Protein AF-A0A9D2GIG3-F1 (afdb_monomer_lite)

Organism: NCBI:txid2838634

Foldseek 3Di:
DPPDPVVVVVCVVVVNDDPPVVVLLVVLVVVQFDSCCSVVVDVDGDGHDDD

Structure (mmCIF, N/CA/C/O backbone):
data_AF-A0A9D2GIG3-F1
#
_entry.id   AF-A0A9D2GIG3-F1
#
loop_
_atom_site.group_PDB
_atom_site.id
_atom_site.type_symbol
_atom_site.label_atom_id
_atom_site.label_alt_id
_atom_site.label_comp_id
_atom_site.label_asym_id
_atom_site.label_entity_id
_atom_site.label_seq_id
_atom_site.pdbx_PDB_ins_code
_atom_site.Cartn_x
_atom_site.Cartn_y
_atom_site.Cartn_z
_atom_site.occupancy
_atom_site.B_iso_or_equiv
_atom_site.auth_seq_id
_atom_site.auth_comp_id
_atom_site.auth_asym_id
_atom_site.auth_atom_id
_atom_site.pdbx_PDB_model_num
ATOM 1 N N . MET A 1 1 ? 23.076 -10.092 -6.594 1.00 46.78 1 MET A N 1
ATOM 2 C CA . MET A 1 1 ? 23.014 -9.157 -7.736 1.00 46.78 1 MET A CA 1
ATOM 3 C C . MET A 1 1 ? 21.681 -9.400 -8.421 1.00 46.78 1 MET A C 1
ATOM 5 O O . MET A 1 1 ? 21.460 -10.508 -8.894 1.00 46.78 1 MET A O 1
ATOM 9 N N . LEU A 1 2 ? 20.736 -8.464 -8.299 1.00 50.47 2 LEU A N 1
ATOM 10 C CA . LEU A 1 2 ? 19.371 -8.637 -8.803 1.00 50.47 2 LEU A CA 1
ATOM 11 C C . LEU A 1 2 ? 19.429 -8.791 -10.328 1.00 50.47 2 LEU A C 1
ATOM 13 O O . LEU A 1 2 ? 19.860 -7.885 -11.029 1.00 50.47 2 LEU A O 1
ATOM 17 N N . HIS A 1 3 ? 19.045 -9.970 -10.815 1.00 52.09 3 HIS A N 1
ATOM 18 C CA . HIS A 1 3 ? 19.081 -10.409 -12.217 1.00 52.09 3 HIS A CA 1
ATOM 19 C C . HIS A 1 3 ? 17.994 -9.722 -13.072 1.00 52.09 3 HIS A C 1
ATOM 21 O O . HIS A 1 3 ? 17.339 -10.343 -13.901 1.00 52.09 3 HIS A O 1
ATOM 27 N N . VAL A 1 4 ? 17.753 -8.434 -12.848 1.00 57.31 4 VAL A N 1
ATOM 28 C CA . VAL A 1 4 ? 16.829 -7.619 -13.635 1.00 57.31 4 VAL A CA 1
ATOM 29 C C . VAL A 1 4 ? 17.678 -6.731 -14.525 1.00 57.31 4 VAL A C 1
ATOM 31 O O . VAL A 1 4 ? 18.380 -5.842 -14.049 1.00 57.31 4 VAL A O 1
ATOM 34 N N . GLY A 1 5 ? 17.684 -7.038 -15.824 1.00 64.31 5 GLY A N 1
ATOM 35 C CA . GLY A 1 5 ? 18.432 -6.268 -16.813 1.00 64.31 5 GLY A CA 1
ATOM 36 C C . GLY A 1 5 ? 18.053 -4.789 -16.746 1.00 64.31 5 GLY A C 1
ATOM 37 O O . GLY A 1 5 ? 16.919 -4.453 -16.414 1.00 64.31 5 GLY A O 1
ATOM 38 N N . GLN A 1 6 ? 18.989 -3.897 -17.080 1.00 59.03 6 GLN A N 1
ATOM 39 C CA . GLN A 1 6 ? 18.807 -2.444 -16.935 1.00 59.03 6 GLN A CA 1
ATOM 40 C C . GLN A 1 6 ? 17.515 -1.894 -17.565 1.00 59.03 6 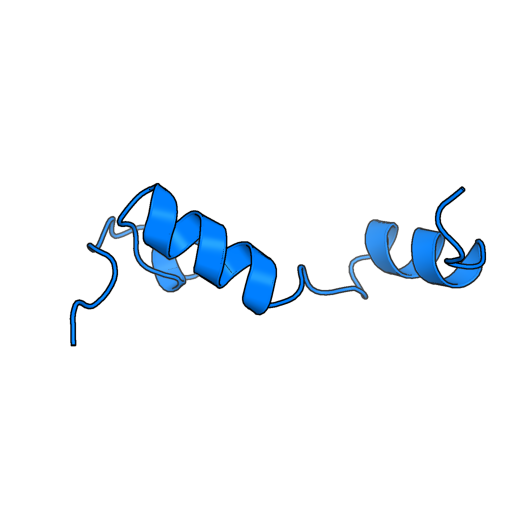GLN A C 1
ATOM 42 O O . GLN A 1 6 ? 16.972 -0.911 -17.079 1.00 59.03 6 GLN A O 1
ATOM 47 N N . ARG A 1 7 ? 16.966 -2.571 -18.582 1.00 58.66 7 ARG A N 1
ATOM 48 C CA . ARG A 1 7 ? 15.664 -2.234 -19.175 1.00 58.66 7 ARG A CA 1
ATOM 49 C C . ARG A 1 7 ? 14.505 -2.364 -18.188 1.00 58.66 7 A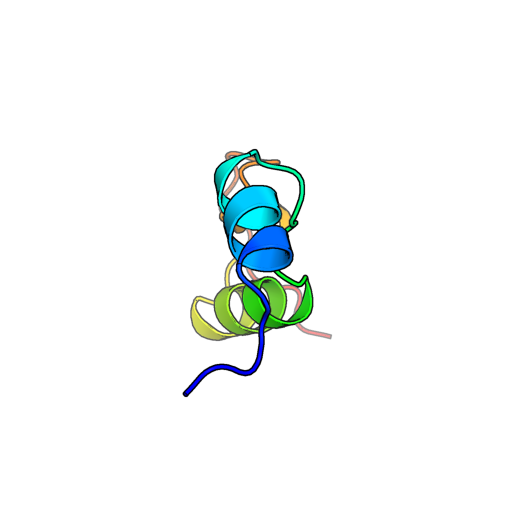RG A C 1
ATOM 51 O O . ARG A 1 7 ? 13.646 -1.497 -18.176 1.00 58.66 7 ARG A O 1
ATOM 58 N N . THR A 1 8 ? 14.492 -3.402 -17.352 1.00 56.50 8 THR A N 1
ATOM 59 C CA . THR A 1 8 ? 13.466 -3.5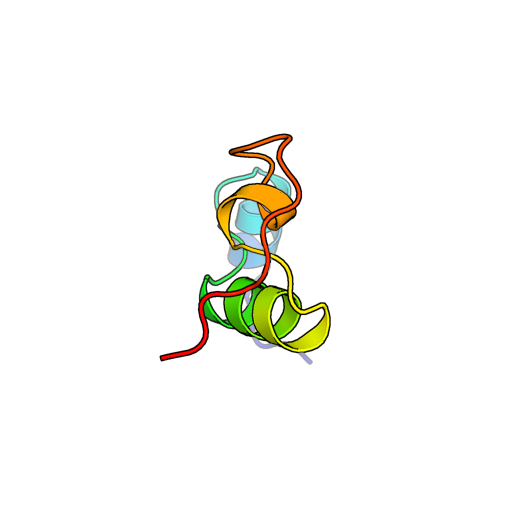80 -16.317 1.00 56.50 8 THR A CA 1
ATOM 60 C C . THR A 1 8 ? 13.560 -2.460 -15.284 1.00 56.50 8 THR A C 1
ATOM 62 O O . THR A 1 8 ? 12.534 -1.921 -14.892 1.00 56.50 8 THR A O 1
ATOM 65 N N . TYR A 1 9 ? 14.782 -2.060 -14.906 1.00 54.25 9 TYR A N 1
ATOM 66 C CA . TYR A 1 9 ? 15.037 -0.946 -13.986 1.00 54.25 9 TYR A CA 1
ATOM 67 C C . TYR A 1 9 ? 14.512 0.394 -14.529 1.00 54.25 9 TYR A C 1
ATOM 69 O O . TYR A 1 9 ? 13.758 1.078 -13.841 1.00 54.25 9 TYR A O 1
ATOM 77 N N . SER A 1 10 ? 14.803 0.715 -15.795 1.00 55.88 10 SER A N 1
ATOM 78 C CA . SER A 1 10 ? 14.251 1.904 -16.460 1.00 55.88 10 SER A CA 1
ATOM 79 C C . SER A 1 10 ? 12.721 1.873 -16.585 1.00 55.88 10 SER A C 1
ATOM 81 O O . SER A 1 10 ? 12.089 2.922 -16.526 1.00 55.88 10 SER A O 1
ATOM 83 N N . ASP A 1 11 ? 12.106 0.693 -16.708 1.00 59.34 11 ASP A N 1
ATOM 84 C CA . ASP A 1 11 ? 10.645 0.532 -16.733 1.00 59.34 11 ASP A CA 1
ATOM 85 C C . ASP A 1 11 ? 10.007 0.782 -15.343 1.00 59.34 11 ASP A C 1
ATOM 87 O O . ASP A 1 11 ? 8.902 1.327 -15.266 1.00 59.34 11 ASP A O 1
ATOM 91 N N . TYR A 1 12 ? 10.709 0.471 -14.238 1.00 54.09 12 TYR A N 1
ATOM 92 C CA . TYR A 1 12 ? 10.280 0.851 -12.878 1.00 54.09 12 TYR A CA 1
ATOM 93 C C . TYR A 1 12 ? 10.304 2.376 -12.687 1.00 54.09 12 TYR A C 1
ATOM 95 O O . TYR A 1 12 ? 9.304 2.943 -12.251 1.00 54.09 12 TYR A O 1
ATOM 103 N N . GLU A 1 13 ? 11.404 3.048 -13.044 1.00 56.94 13 GLU A N 1
ATOM 104 C CA . GLU A 1 13 ? 11.541 4.508 -12.873 1.00 56.94 13 GLU A CA 1
ATOM 105 C C . GLU A 1 13 ? 10.674 5.316 -13.849 1.00 56.94 13 GLU A C 1
ATOM 107 O O . GLU A 1 13 ? 10.199 6.398 -13.512 1.00 56.94 13 GLU A O 1
ATOM 112 N N . SER A 1 14 ? 10.398 4.773 -15.038 1.00 55.59 14 SER A N 1
ATOM 113 C CA . SER A 1 14 ? 9.495 5.382 -16.020 1.00 55.59 14 SER A CA 1
ATOM 114 C C . SER A 1 14 ? 8.002 5.199 -15.681 1.00 55.59 14 SER A C 1
ATOM 116 O O . SER A 1 14 ? 7.153 5.615 -16.472 1.00 55.59 14 SER A O 1
ATOM 118 N N . GLY A 1 15 ? 7.658 4.572 -14.545 1.00 53.25 15 GLY A N 1
ATOM 119 C CA . GLY A 1 15 ? 6.272 4.369 -14.100 1.00 53.25 15 GLY A CA 1
ATOM 120 C C . GLY A 1 15 ? 5.523 3.229 -14.801 1.00 53.25 15 GLY A C 1
ATOM 121 O O . GLY A 1 15 ? 4.307 3.108 -14.648 1.00 53.25 15 GLY A O 1
ATOM 122 N N . LYS A 1 16 ? 6.216 2.378 -15.567 1.00 49.06 16 LYS A N 1
ATOM 123 C CA . LYS A 1 16 ? 5.608 1.204 -16.211 1.00 49.06 16 LYS A CA 1
ATOM 124 C C . LYS A 1 16 ? 5.540 0.000 -15.286 1.00 49.06 16 LYS A C 1
ATOM 126 O O . LYS A 1 16 ? 4.586 -0.778 -15.376 1.00 49.06 16 LYS A O 1
ATOM 131 N N . THR A 1 17 ? 6.497 -0.149 -14.373 1.00 49.12 17 THR A N 1
ATOM 132 C CA . THR A 1 17 ? 6.456 -1.277 -13.453 1.00 49.12 17 THR A CA 1
ATOM 133 C C . THR A 1 17 ? 5.674 -0.939 -12.197 1.00 49.12 17 THR A C 1
ATOM 135 O O . THR A 1 17 ? 6.159 -0.315 -11.255 1.00 49.12 17 THR A O 1
ATOM 138 N N . ARG A 1 18 ? 4.433 -1.417 -12.187 1.00 58.75 18 ARG A N 1
ATOM 139 C CA . ARG A 1 18 ? 3.579 -1.487 -11.003 1.00 58.75 18 ARG A CA 1
ATOM 140 C C . ARG A 1 18 ? 4.357 -2.143 -9.860 1.00 58.75 18 ARG A C 1
ATOM 142 O O . ARG A 1 18 ? 4.963 -3.197 -10.064 1.00 58.75 18 ARG A O 1
ATOM 149 N N . ILE A 1 19 ? 4.310 -1.559 -8.658 1.00 64.81 19 ILE A N 1
ATOM 150 C CA . ILE A 1 19 ? 4.712 -2.281 -7.444 1.00 64.81 19 ILE A CA 1
ATOM 151 C C . ILE A 1 19 ? 3.952 -3.614 -7.482 1.00 64.81 19 ILE A C 1
ATOM 153 O O . ILE A 1 19 ? 2.728 -3.584 -7.654 1.00 64.81 19 ILE A O 1
ATOM 157 N N . PRO A 1 20 ? 4.635 -4.773 -7.410 1.00 75.19 20 PRO A N 1
ATOM 158 C CA . PRO A 1 20 ? 3.947 -6.050 -7.495 1.00 75.19 20 PRO A CA 1
ATOM 159 C C . PRO A 1 20 ? 2.877 -6.084 -6.409 1.00 75.19 20 PRO A C 1
ATOM 161 O O . PRO A 1 20 ? 3.155 -5.760 -5.250 1.00 75.19 20 PRO A O 1
ATOM 164 N N . VAL A 1 21 ? 1.650 -6.434 -6.803 1.00 76.25 21 VAL A N 1
ATOM 165 C CA . VAL A 1 21 ? 0.482 -6.420 -5.912 1.00 76.25 21 VAL A CA 1
ATOM 166 C C . VAL A 1 21 ? 0.766 -7.251 -4.661 1.00 76.25 21 VAL A C 1
ATOM 168 O O . VAL A 1 21 ? 0.387 -6.835 -3.577 1.00 76.25 21 VAL A O 1
ATOM 171 N N . ASP A 1 22 ? 1.550 -8.326 -4.772 1.00 81.19 22 ASP A N 1
ATOM 172 C CA . ASP A 1 22 ? 2.066 -9.115 -3.648 1.00 81.19 22 ASP A CA 1
ATOM 173 C C . ASP A 1 22 ? 2.804 -8.310 -2.572 1.00 81.19 22 ASP A C 1
ATOM 175 O O . ASP A 1 22 ? 2.616 -8.550 -1.378 1.00 81.19 22 ASP A O 1
ATOM 179 N N . ASN A 1 23 ? 3.653 -7.355 -2.958 1.00 82.75 23 ASN A N 1
ATOM 180 C CA . ASN A 1 23 ? 4.393 -6.542 -1.993 1.00 82.75 23 ASN A CA 1
ATOM 181 C C . ASN A 1 23 ? 3.472 -5.523 -1.323 1.00 82.75 23 ASN A C 1
ATOM 183 O O . ASN A 1 23 ? 3.551 -5.342 -0.109 1.00 82.75 23 ASN A O 1
ATOM 187 N N . LEU A 1 24 ? 2.566 -4.911 -2.089 1.00 82.25 24 LEU A N 1
ATOM 188 C CA . LEU A 1 24 ? 1.533 -4.038 -1.533 1.00 82.25 24 LEU A CA 1
ATOM 189 C C . LEU A 1 24 ? 0.621 -4.808 -0.579 1.00 82.25 24 LEU A C 1
ATOM 191 O O . LEU A 1 24 ? 0.342 -4.317 0.504 1.00 82.25 24 LEU A O 1
ATOM 195 N N . LEU A 1 25 ? 0.246 -6.041 -0.923 1.00 83.75 25 LEU A N 1
ATOM 196 C CA . LEU A 1 25 ? -0.581 -6.911 -0.093 1.00 83.75 25 LEU A CA 1
ATOM 197 C C . LEU A 1 25 ? 0.111 -7.251 1.229 1.00 83.75 25 LEU A C 1
ATOM 199 O O . LEU A 1 25 ? -0.523 -7.226 2.280 1.00 83.75 25 LEU A O 1
ATOM 203 N N . LYS A 1 26 ? 1.418 -7.540 1.194 1.00 86.44 26 LYS A N 1
ATOM 204 C CA . LYS A 1 26 ? 2.219 -7.777 2.405 1.00 86.44 26 LYS A CA 1
ATOM 205 C C . LYS A 1 26 ? 2.277 -6.541 3.291 1.00 86.44 26 LYS A C 1
ATOM 207 O O . LYS A 1 26 ? 2.084 -6.666 4.495 1.00 86.44 26 LYS A O 1
ATOM 212 N N . LEU A 1 27 ? 2.507 -5.364 2.711 1.00 85.38 27 LEU A N 1
ATOM 213 C CA . LEU A 1 27 ? 2.536 -4.104 3.455 1.00 85.38 27 LEU A CA 1
ATOM 214 C C . LEU A 1 27 ? 1.154 -3.764 4.026 1.00 85.38 27 LEU A C 1
ATOM 216 O O . LEU A 1 27 ? 1.044 -3.433 5.201 1.00 85.38 27 LEU A O 1
ATOM 220 N N . ALA A 1 28 ? 0.100 -3.918 3.231 1.00 87.88 28 ALA A N 1
ATOM 221 C CA . ALA A 1 28 ? -1.285 -3.705 3.631 1.00 87.88 28 ALA A CA 1
ATOM 222 C C . ALA A 1 28 ? -1.669 -4.612 4.814 1.00 87.88 28 ALA A C 1
ATOM 224 O O . ALA A 1 28 ? -2.175 -4.134 5.829 1.00 87.88 28 ALA A O 1
ATOM 225 N N . LYS A 1 29 ? -1.312 -5.903 4.750 1.00 86.75 29 LYS A N 1
ATOM 226 C CA . LYS A 1 29 ? -1.480 -6.852 5.864 1.00 86.75 29 LYS A CA 1
ATOM 227 C C . LYS A 1 29 ? -0.648 -6.468 7.089 1.00 86.75 29 LYS A C 1
ATOM 229 O O . LYS A 1 29 ? -1.177 -6.471 8.196 1.00 86.75 29 LYS A O 1
ATOM 234 N N . PHE A 1 30 ? 0.625 -6.121 6.897 1.00 87.50 30 PHE A N 1
ATOM 235 C CA . PHE A 1 30 ? 1.559 -5.795 7.980 1.00 87.50 30 PHE A CA 1
ATOM 236 C C . PHE A 1 30 ? 1.155 -4.533 8.750 1.00 87.50 30 PHE A C 1
ATOM 238 O O . PHE A 1 30 ? 1.135 -4.534 9.977 1.00 87.50 30 PHE A O 1
ATOM 245 N N . TYR A 1 31 ? 0.785 -3.471 8.035 1.00 87.50 31 TYR A N 1
ATOM 246 C CA . TYR A 1 31 ? 0.317 -2.214 8.624 1.00 87.50 31 TYR A CA 1
ATOM 247 C C . TYR A 1 31 ? -1.180 -2.231 8.968 1.00 87.50 31 TYR A C 1
ATOM 249 O O . TYR A 1 31 ? -1.697 -1.239 9.479 1.00 87.50 31 TYR A O 1
ATOM 257 N N . ASN A 1 32 ? -1.870 -3.342 8.690 1.00 87.62 32 ASN A N 1
ATOM 258 C CA . ASN A 1 32 ? -3.314 -3.516 8.825 1.00 87.62 32 ASN A CA 1
ATOM 259 C C . ASN A 1 32 ? -4.127 -2.375 8.181 1.00 87.62 32 ASN A C 1
ATOM 261 O O . ASN A 1 32 ? -5.108 -1.895 8.741 1.00 87.62 32 ASN A O 1
ATOM 265 N N . ILE A 1 33 ? -3.714 -1.949 6.988 1.00 88.88 33 ILE A N 1
ATOM 266 C CA . ILE A 1 33 ? -4.368 -0.909 6.185 1.00 88.88 33 ILE A CA 1
ATOM 267 C C . ILE A 1 33 ? -4.863 -1.491 4.864 1.00 88.88 33 ILE A C 1
ATOM 269 O O . ILE A 1 33 ? -4.292 -2.444 4.342 1.00 88.88 33 ILE A O 1
ATOM 273 N N . SER A 1 34 ? -5.912 -0.908 4.301 1.00 87.62 34 SER A N 1
ATOM 274 C CA . SER A 1 34 ? -6.477 -1.331 3.024 1.00 87.62 34 SER A CA 1
ATOM 275 C C . SER A 1 34 ? -5.549 -1.046 1.844 1.00 87.62 34 SER A C 1
ATOM 277 O O . SER A 1 34 ? -4.768 -0.088 1.843 1.00 87.62 34 SER A O 1
ATOM 279 N N . MET A 1 35 ? -5.699 -1.868 0.804 1.00 85.75 35 MET A N 1
ATOM 280 C CA . MET A 1 35 ? -5.034 -1.696 -0.488 1.00 85.75 35 MET A CA 1
ATOM 281 C C . MET A 1 35 ? -5.354 -0.334 -1.113 1.00 85.75 35 MET A C 1
ATOM 283 O O . MET A 1 35 ? -4.477 0.295 -1.694 1.00 85.75 35 MET A O 1
ATOM 287 N N . ASP A 1 36 ? -6.580 0.155 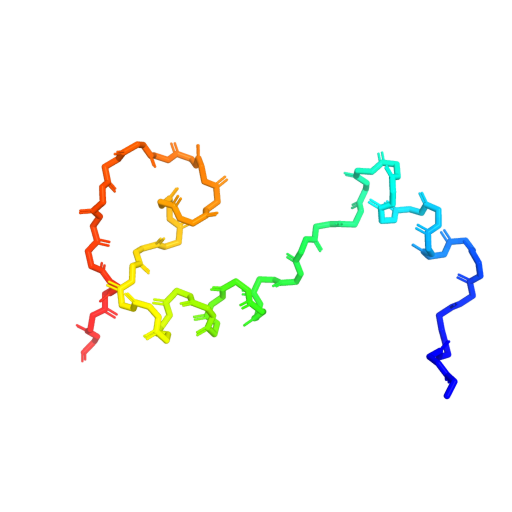-0.942 1.00 83.75 36 ASP A N 1
ATOM 288 C CA . AS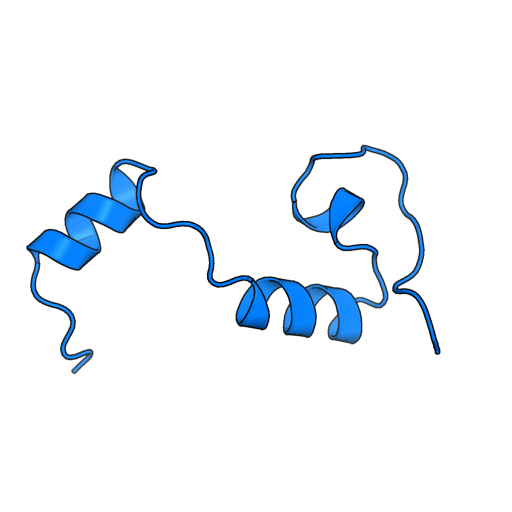P A 1 36 ? -7.019 1.451 -1.469 1.00 83.75 36 ASP A CA 1
ATOM 289 C C . ASP A 1 36 ? -6.256 2.620 -0.825 1.00 83.75 36 ASP A C 1
ATOM 291 O O . ASP A 1 36 ? -5.838 3.560 -1.497 1.00 83.75 36 ASP A O 1
ATOM 295 N N . TYR A 1 37 ? -5.990 2.508 0.479 1.00 86.12 37 TYR A N 1
ATOM 296 C CA . TYR A 1 37 ? -5.266 3.520 1.243 1.00 86.12 37 TYR A CA 1
ATOM 297 C C . TYR A 1 37 ? -3.763 3.510 0.944 1.00 86.12 37 TYR A C 1
ATOM 299 O O . TYR A 1 37 ? -3.163 4.558 0.726 1.00 86.12 37 TYR A O 1
ATOM 307 N N . ILE A 1 38 ? -3.137 2.328 0.882 1.00 83.44 38 ILE A N 1
ATOM 308 C CA . ILE A 1 38 ? -1.694 2.219 0.600 1.00 83.44 38 ILE A CA 1
ATOM 309 C C . ILE A 1 38 ? -1.346 2.560 -0.857 1.00 83.44 38 ILE A C 1
ATOM 311 O O . ILE A 1 38 ? -0.238 3.012 -1.133 1.00 83.44 38 ILE A O 1
ATOM 315 N N . THR A 1 39 ? -2.279 2.357 -1.791 1.00 81.88 39 THR A N 1
ATOM 316 C CA . THR A 1 39 ? -2.095 2.725 -3.206 1.00 81.88 39 THR A CA 1
ATOM 317 C C . THR A 1 39 ? -2.472 4.174 -3.507 1.00 81.88 39 THR A C 1
ATOM 319 O O . THR A 1 39 ? -2.223 4.639 -4.618 1.00 81.88 39 THR A O 1
ATOM 322 N N . GLY A 1 40 ? -3.046 4.896 -2.538 1.00 79.31 40 GLY A N 1
ATOM 323 C CA . GLY A 1 40 ? -3.529 6.264 -2.726 1.00 79.31 40 GLY A CA 1
ATOM 324 C C . GLY A 1 40 ? -4.789 6.364 -3.592 1.00 79.31 40 GLY A C 1
ATOM 325 O O . GLY A 1 40 ? -5.152 7.465 -4.001 1.00 79.31 40 GLY A O 1
ATOM 326 N N . ALA A 1 41 ? -5.458 5.240 -3.874 1.00 81.88 41 ALA A N 1
ATOM 327 C CA . ALA A 1 41 ? -6.752 5.212 -4.552 1.00 81.88 41 ALA A CA 1
ATOM 328 C C . ALA A 1 41 ? -7.875 5.784 -3.664 1.00 81.88 41 ALA A C 1
ATOM 330 O O . ALA A 1 41 ? -8.824 6.384 -4.173 1.00 81.88 41 ALA A O 1
ATOM 331 N N . SER A 1 42 ? -7.712 5.700 -2.339 1.00 80.81 42 SER A N 1
ATOM 332 C CA . SER A 1 42 ? -8.596 6.318 -1.355 1.00 80.81 42 SER A CA 1
ATOM 333 C C . SER A 1 42 ? -7.809 7.002 -0.244 1.00 80.81 42 SER A C 1
ATOM 335 O O . SER A 1 42 ? -6.837 6.470 0.283 1.00 80.81 42 SER A O 1
ATOM 337 N N . ASN A 1 43 ? -8.288 8.171 0.179 1.00 81.88 43 ASN A N 1
ATOM 338 C CA . ASN A 1 43 ? -7.772 8.870 1.359 1.00 81.88 43 ASN A CA 1
ATOM 339 C C . A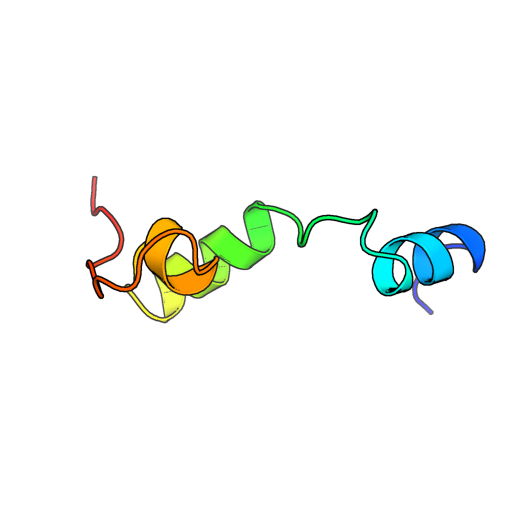SN A 1 43 ? -8.378 8.347 2.673 1.00 81.88 43 ASN A C 1
ATOM 341 O O . ASN A 1 43 ? -8.078 8.861 3.752 1.00 81.88 43 ASN A O 1
ATOM 345 N N . ILE A 1 44 ? -9.257 7.345 2.601 1.00 81.12 44 ILE A N 1
ATOM 346 C CA . ILE A 1 44 ? -9.913 6.771 3.770 1.00 81.12 44 ILE A CA 1
ATOM 347 C C . ILE A 1 44 ? -9.043 5.636 4.300 1.00 81.12 44 ILE A C 1
ATOM 349 O O . ILE A 1 44 ? -8.904 4.586 3.667 1.00 81.12 44 ILE A O 1
ATOM 353 N N . LYS A 1 45 ? -8.483 5.832 5.497 1.00 81.75 45 LYS A N 1
ATOM 354 C CA . LYS A 1 45 ? -7.755 4.783 6.210 1.00 81.75 45 LYS A CA 1
ATOM 355 C C . LYS A 1 45 ? -8.739 3.704 6.661 1.00 81.75 45 LYS A C 1
ATOM 357 O O . LYS A 1 45 ? -9.376 3.828 7.702 1.00 81.75 45 LYS A O 1
ATOM 362 N N . THR A 1 46 ? -8.865 2.660 5.855 1.00 83.69 46 THR A N 1
ATOM 363 C CA . THR A 1 46 ? -9.640 1.455 6.171 1.00 83.69 46 THR A CA 1
ATOM 364 C C . THR A 1 46 ? -8.700 0.340 6.606 1.00 83.69 46 THR A C 1
ATOM 366 O O . THR A 1 46 ? -7.542 0.308 6.184 1.00 83.69 46 THR A O 1
ATOM 369 N N . GLU A 1 47 ? -9.162 -0.542 7.491 1.00 85.94 47 GLU A N 1
ATOM 370 C CA . GLU A 1 47 ? -8.370 -1.699 7.908 1.00 85.94 47 GLU A CA 1
ATOM 371 C C . GLU A 1 47 ? -8.254 -2.723 6.778 1.00 85.94 47 GLU A C 1
ATOM 373 O O . GLU A 1 47 ? -9.095 -2.783 5.877 1.00 85.94 47 GLU A O 1
ATOM 378 N N . TYR A 1 48 ? -7.185 -3.520 6.803 1.00 84.44 48 TYR A N 1
ATOM 379 C CA . TYR A 1 48 ? -7.060 -4.623 5.856 1.00 84.44 48 TYR A CA 1
ATOM 380 C C . TYR A 1 48 ? -8.198 -5.630 6.103 1.00 84.44 48 TYR A C 1
ATOM 382 O O . TYR A 1 48 ? -8.359 -6.041 7.257 1.00 84.44 48 TYR A O 1
ATOM 390 N N . PRO A 1 49 ? -8.968 -6.038 5.072 1.00 80.38 49 PRO A N 1
ATOM 391 C CA . PRO A 1 49 ? -10.073 -6.972 5.249 1.00 80.38 49 PRO A CA 1
ATOM 392 C C . PRO A 1 49 ? -9.561 -8.273 5.871 1.00 80.38 49 PRO A C 1
ATOM 394 O O . PRO A 1 49 ? -8.638 -8.908 5.357 1.00 80.38 49 PRO A O 1
ATOM 397 N N . LYS A 1 50 ? -10.140 -8.630 7.015 1.00 75.81 50 LYS A N 1
ATOM 398 C CA . LYS A 1 50 ? -9.924 -9.908 7.689 1.00 75.81 50 LYS A CA 1
ATOM 399 C C . LYS A 1 50 ? -11.030 -10.829 7.181 1.00 75.81 50 LYS A C 1
ATOM 401 O O . LYS A 1 50 ? -12.193 -10.566 7.473 1.00 75.81 50 LYS A O 1
ATOM 406 N N . GLU A 1 51 ? -10.675 -11.800 6.342 1.00 64.44 51 GLU A N 1
ATOM 407 C CA . GLU A 1 51 ? -11.555 -12.950 6.078 1.00 64.44 51 GLU A CA 1
ATOM 408 C C . GLU A 1 51 ? -11.813 -13.732 7.371 1.00 64.44 51 GLU A C 1
ATOM 410 O O . GLU A 1 51 ? -10.880 -13.805 8.209 1.00 64.44 51 GLU A O 1
#

Sequence (51 aa):
MLHVGQRTYSDYESGKTRIPVDNLLKLAKFYNISMDYITGASNIKTEYPKE

InterPro domains:
  IPR001387 Cro/C1-type, helix-turn-helix domain [PF01381] (1-38)
  IPR001387 Cro/C1-type, helix-turn-helix domain [PS50943] (1-38)
  IPR001387 Cro/C1-type, helix-turn-helix domain [cd00093] (1-38)
  IPR010982 Lambda repressor-like, DNA-binding domain superfamily [G3DSA:1.10.260.40] (1-42)
  IPR010982 Lambda repressor-like, DNA-binding domain superfamily [SSF47413] (2-42)

Radius of gyration: 13.84 Å; chains: 1; bounding box: 35×22×28 Å

pLDDT: mean 72.66, std 13.99, range [46.78, 88.88]

Secondary structure (DSSP, 8-state):
-----HHHHHHHHTT-SPPPHHHHHHHHHHTT--HHHHTTS-SS-PPPP--